Protein AF-A0A7C1ZHB7-F1 (afdb_monomer_lite)

Foldseek 3Di:
DEWEQCVVVCPPPPPDQFWFFDKPDADDPDPDDPDDDKIWTLAIGRPDDPVRTRTTDPPDDDDDPVRVVLLVVLLVVQVVDDDADQVVRRGPVRDDPRSSVRVCVVVPHTDIYDYDYDPDFDDPDPVSVVVVVVVD

Sequence (136 aa):
MVLDNSYAYHKHKMDKILDLVLTKNKPGSQTRDLYQRENEIIRIGRNINKDMADYEFVGIAHFSEYGVQIIREIYNEYKLKHKGIFHDADSFEKASFTDLIQEVVDRGFRVDILEVHKGWFEIHNRNDIGHAERLI

pLDDT: mean 88.03, std 11.44, range [51.72, 98.38]

Secondary structure (DSSP, 8-state):
-EEES-GGG----SSPPP-EEEESSPPPS-S--SSPPP-BEEEEESSS-TTT--EEE-S-----HHHHHHHHHHHHHHHHH--S-BTTBSSGGG--HHHHHHHHHHTT---B-EEE-S------SHHHHHHHHTT-

Radius of gyration: 16.09 Å; chains: 1; bounding box: 42×31×45 Å

Structure (mmCIF, N/CA/C/O backbone):
data_AF-A0A7C1ZHB7-F1
#
_entry.id   AF-A0A7C1ZHB7-F1
#
loop_
_atom_site.group_PDB
_atom_site.id
_atom_site.type_symbol
_atom_site.label_atom_id
_atom_site.label_alt_id
_atom_site.label_comp_id
_atom_site.label_asym_id
_atom_site.label_entity_id
_atom_site.label_seq_id
_atom_site.pdbx_PDB_ins_code
_atom_site.Cartn_x
_atom_site.Cartn_y
_atom_site.Cartn_z
_atom_site.occupancy
_atom_site.B_iso_or_equiv
_atom_site.auth_seq_id
_atom_site.auth_comp_id
_atom_site.auth_asym_id
_atom_site.auth_atom_id
_atom_site.pdbx_PDB_model_num
ATOM 1 N N . MET A 1 1 ? -1.300 6.269 -5.649 1.00 94.44 1 MET A N 1
ATOM 2 C CA . MET A 1 1 ? -0.049 5.617 -5.199 1.00 94.44 1 MET A CA 1
ATOM 3 C C . MET A 1 1 ? 0.809 5.292 -6.401 1.00 94.44 1 MET A C 1
ATOM 5 O O . MET A 1 1 ? 0.248 4.964 -7.437 1.00 94.44 1 MET A O 1
ATOM 9 N N . VAL A 1 2 ? 2.130 5.418 -6.286 1.00 94.56 2 VAL A N 1
ATOM 10 C CA . VAL A 1 2 ? 3.054 5.132 -7.391 1.00 94.56 2 VAL A CA 1
ATOM 11 C C . VAL A 1 2 ? 3.343 3.636 -7.443 1.00 94.56 2 VAL A C 1
ATOM 13 O O . VAL A 1 2 ? 3.778 3.069 -6.439 1.00 94.56 2 VAL A O 1
ATOM 16 N N . LEU A 1 3 ? 3.069 3.008 -8.584 1.00 93.56 3 LEU A N 1
ATOM 17 C CA . LEU A 1 3 ? 3.133 1.558 -8.768 1.00 93.56 3 LEU A CA 1
ATOM 18 C C . LEU A 1 3 ? 4.023 1.194 -9.958 1.00 93.56 3 LEU A C 1
ATOM 20 O O . LEU A 1 3 ? 3.861 1.767 -11.032 1.00 93.56 3 LEU A O 1
ATOM 24 N N . ASP A 1 4 ? 4.921 0.226 -9.785 1.00 90.75 4 ASP A N 1
ATOM 25 C CA . ASP A 1 4 ? 5.819 -0.254 -10.838 1.00 90.75 4 ASP A CA 1
ATOM 26 C C . ASP A 1 4 ? 5.342 -1.586 -11.427 1.00 90.75 4 ASP A C 1
ATOM 28 O O . ASP A 1 4 ? 5.127 -2.563 -10.710 1.00 90.75 4 ASP A O 1
ATOM 32 N N . ASN A 1 5 ? 5.192 -1.637 -12.752 1.00 87.12 5 ASN A N 1
ATOM 33 C CA . ASN A 1 5 ? 4.758 -2.839 -13.482 1.00 87.12 5 ASN A CA 1
ATOM 34 C C . ASN A 1 5 ? 5.927 -3.725 -13.955 1.00 87.12 5 ASN A C 1
ATOM 36 O O . ASN A 1 5 ? 5.728 -4.733 -14.635 1.00 87.12 5 ASN A O 1
ATOM 40 N N . SER A 1 6 ? 7.166 -3.331 -13.660 1.00 81.12 6 SER A N 1
ATOM 41 C CA . SER A 1 6 ? 8.380 -3.978 -14.150 1.00 81.12 6 SER A CA 1
ATOM 42 C C . SER A 1 6 ? 9.003 -4.943 -13.138 1.00 81.12 6 SER A C 1
ATOM 44 O O . SER A 1 6 ? 9.990 -5.610 -13.463 1.00 81.12 6 SER A O 1
ATOM 46 N N . TYR A 1 7 ? 8.384 -5.092 -11.963 1.00 75.94 7 TYR A N 1
ATOM 47 C CA . TYR A 1 7 ? 8.858 -5.940 -10.868 1.00 75.94 7 TYR A CA 1
ATOM 48 C C . TYR A 1 7 ? 9.117 -7.397 -11.275 1.00 75.94 7 TYR A C 1
ATOM 50 O O . TYR A 1 7 ? 10.095 -7.996 -10.828 1.00 75.94 7 TYR A O 1
ATOM 58 N N . ALA A 1 8 ? 8.323 -7.949 -12.200 1.00 65.81 8 ALA A N 1
ATOM 59 C CA . ALA A 1 8 ? 8.522 -9.298 -12.739 1.00 65.81 8 ALA A CA 1
ATOM 60 C C . ALA A 1 8 ? 9.872 -9.473 -13.472 1.00 65.81 8 ALA A C 1
ATOM 62 O O . ALA A 1 8 ? 10.387 -10.585 -13.590 1.00 65.81 8 ALA A O 1
ATOM 63 N N . TYR A 1 9 ? 10.475 -8.380 -13.949 1.00 60.88 9 TYR A N 1
ATOM 64 C CA . TYR A 1 9 ? 11.764 -8.377 -14.645 1.00 60.88 9 TYR A CA 1
ATOM 65 C C . TYR A 1 9 ? 12.950 -8.087 -13.713 1.00 60.88 9 TYR A C 1
ATOM 67 O O . TYR A 1 9 ? 14.105 -8.246 -14.128 1.00 60.88 9 TYR A O 1
ATOM 75 N N . HIS A 1 10 ? 12.707 -7.690 -12.459 1.00 62.12 10 HIS A N 1
ATOM 76 C CA . HIS A 1 10 ? 13.756 -7.485 -11.464 1.00 62.12 10 HIS A CA 1
ATOM 77 C C . HIS A 1 10 ? 14.268 -8.841 -10.948 1.00 62.12 10 HIS A C 1
ATOM 79 O O . HIS A 1 10 ? 13.880 -9.331 -9.895 1.00 62.12 10 HIS A O 1
ATOM 85 N N . LYS A 1 11 ? 15.214 -9.452 -11.679 1.00 52.53 11 LYS A N 1
ATOM 86 C CA . LYS A 1 11 ? 15.946 -10.664 -11.240 1.00 52.53 11 LYS A CA 1
ATOM 87 C C . LYS A 1 11 ? 16.771 -10.457 -9.959 1.00 52.53 11 LYS A C 1
ATOM 89 O O . LYS A 1 11 ? 17.277 -11.417 -9.382 1.00 52.53 11 LYS A O 1
ATOM 94 N N . HIS A 1 12 ? 16.932 -9.213 -9.520 1.00 51.97 12 HIS A N 1
ATOM 95 C CA . HIS A 1 12 ? 17.594 -8.851 -8.276 1.00 51.97 12 HIS A CA 1
ATOM 96 C C . HIS A 1 12 ? 16.528 -8.682 -7.198 1.00 51.97 12 HIS A C 1
ATOM 98 O O . HIS A 1 12 ? 15.934 -7.617 -7.152 1.00 51.97 12 HIS A O 1
ATOM 104 N N . LYS A 1 13 ? 16.261 -9.726 -6.400 1.00 53.66 13 LYS A N 1
ATOM 105 C CA . LYS A 1 13 ? 15.610 -9.709 -5.065 1.00 53.66 13 LYS A CA 1
ATOM 106 C C . LYS A 1 13 ? 15.095 -11.132 -4.765 1.00 53.66 13 LYS A C 1
ATOM 108 O O . LYS A 1 13 ? 13.898 -11.396 -4.822 1.00 53.66 13 LYS A O 1
ATOM 113 N N . MET A 1 14 ? 15.997 -12.071 -4.462 1.00 51.72 14 MET A N 1
ATOM 114 C CA . MET A 1 14 ? 15.569 -13.361 -3.888 1.00 51.72 14 MET A CA 1
ATOM 115 C C . MET A 1 14 ? 15.095 -13.198 -2.430 1.00 51.72 14 MET A C 1
ATOM 117 O O . MET A 1 14 ? 14.251 -13.972 -1.996 1.00 51.72 14 MET A O 1
ATOM 121 N N . ASP A 1 15 ? 15.517 -12.128 -1.734 1.00 56.12 15 ASP A N 1
ATOM 122 C CA . ASP A 1 15 ? 15.328 -12.003 -0.277 1.00 56.12 15 ASP A CA 1
ATOM 123 C C . ASP A 1 15 ? 14.440 -10.830 0.196 1.00 56.12 15 ASP A C 1
ATOM 125 O O . ASP A 1 15 ? 14.209 -10.696 1.397 1.00 56.12 15 ASP A O 1
ATOM 129 N N . LYS A 1 16 ? 13.927 -9.957 -0.691 1.00 72.25 16 LYS A N 1
ATOM 130 C CA . LYS A 1 16 ? 13.013 -8.863 -0.283 1.00 72.25 16 LYS A CA 1
ATOM 131 C C . LYS A 1 16 ? 11.550 -9.286 -0.452 1.00 72.25 16 LYS A C 1
ATOM 133 O O . LYS A 1 16 ? 11.136 -9.727 -1.527 1.00 72.25 16 LYS A O 1
ATOM 138 N N . ILE A 1 17 ? 10.774 -9.120 0.619 1.00 83.62 17 ILE A N 1
ATOM 139 C CA . ILE A 1 17 ? 9.311 -9.216 0.598 1.00 83.62 17 ILE A CA 1
ATOM 140 C C . ILE A 1 17 ? 8.791 -7.959 -0.106 1.00 83.62 17 ILE A C 1
ATOM 142 O O . ILE A 1 17 ? 9.163 -6.854 0.280 1.00 83.62 17 ILE A O 1
ATOM 146 N N . LEU A 1 18 ? 7.997 -8.139 -1.162 1.00 90.12 18 LEU A N 1
ATOM 147 C CA . LEU A 1 18 ? 7.451 -7.042 -1.963 1.00 90.12 18 LEU A CA 1
ATOM 148 C C . LEU A 1 18 ? 6.048 -6.688 -1.477 1.00 90.12 18 LEU A C 1
ATOM 150 O O . LEU A 1 18 ? 5.276 -7.583 -1.136 1.00 90.12 18 LEU A O 1
ATOM 154 N N . ASP A 1 19 ? 5.712 -5.405 -1.529 1.00 94.25 19 ASP A N 1
ATOM 155 C CA . ASP A 1 19 ? 4.333 -4.941 -1.449 1.00 94.25 19 ASP A CA 1
ATOM 156 C C . ASP A 1 19 ? 3.719 -4.992 -2.846 1.00 94.25 19 ASP A C 1
ATOM 158 O O . ASP A 1 19 ? 4.063 -4.209 -3.730 1.00 94.25 19 ASP A O 1
ATOM 162 N N . LEU A 1 20 ? 2.836 -5.955 -3.062 1.00 96.06 20 LEU A N 1
ATOM 163 C CA . LEU A 1 20 ? 2.250 -6.237 -4.363 1.00 96.06 20 LEU A CA 1
ATOM 164 C C . LEU A 1 20 ? 0.847 -5.657 -4.451 1.00 96.06 20 LEU A C 1
ATOM 166 O O . LEU A 1 20 ? 0.165 -5.495 -3.439 1.00 96.06 20 LEU A O 1
ATOM 170 N N . VAL A 1 21 ? 0.410 -5.364 -5.673 1.00 97.19 21 VAL A N 1
ATOM 171 C CA . VAL A 1 21 ? -0.866 -4.694 -5.928 1.00 97.19 21 VAL A CA 1
ATOM 172 C C . VAL A 1 21 ? -1.635 -5.394 -7.038 1.00 97.19 21 VAL A C 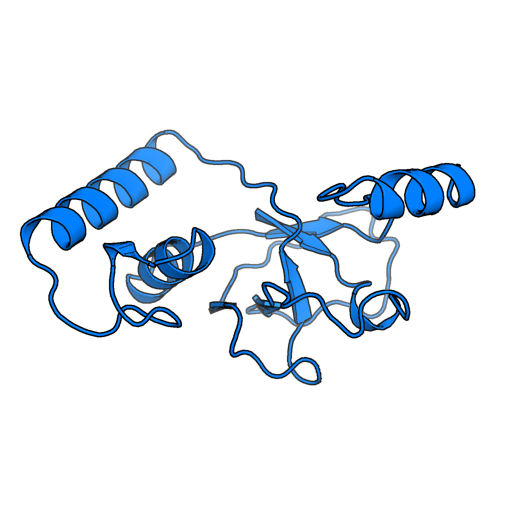1
ATOM 174 O O . VAL A 1 21 ? -1.080 -5.731 -8.083 1.00 97.19 21 VAL A O 1
ATOM 177 N N . LEU A 1 22 ? -2.932 -5.579 -6.814 1.00 97.06 22 LEU A N 1
ATOM 178 C CA . LEU A 1 22 ? -3.925 -5.887 -7.834 1.00 97.06 22 LEU A CA 1
ATOM 179 C 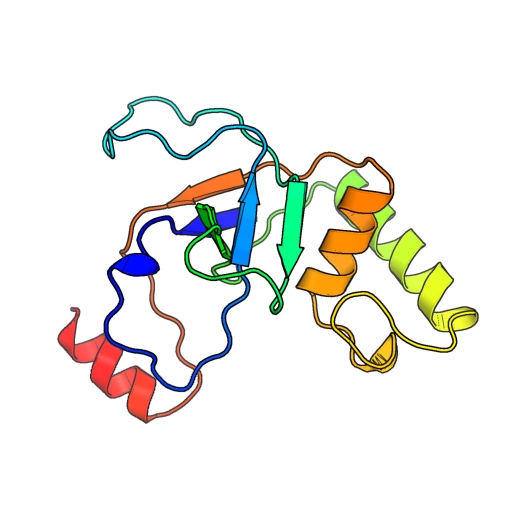C . LEU A 1 22 ? -4.756 -4.638 -8.095 1.00 97.06 22 LEU A C 1
ATOM 181 O O . LEU A 1 22 ? -5.142 -3.920 -7.166 1.00 97.06 22 LEU A O 1
ATOM 185 N N . THR A 1 23 ? -5.080 -4.411 -9.359 1.00 96.56 23 THR A N 1
ATOM 186 C CA . THR A 1 23 ? -5.854 -3.237 -9.777 1.00 96.56 23 THR A CA 1
ATOM 187 C C . THR A 1 23 ? -7.109 -3.642 -10.529 1.00 96.56 23 THR A C 1
ATOM 189 O O . THR A 1 23 ? -7.243 -4.779 -10.986 1.00 96.56 23 THR A O 1
ATOM 192 N N . LYS A 1 24 ? -8.061 -2.715 -10.631 1.00 96.06 24 LYS A N 1
ATOM 193 C CA . LYS A 1 24 ? -9.344 -2.970 -11.292 1.00 96.06 24 LYS A CA 1
ATOM 194 C C . LYS A 1 24 ? -9.186 -3.312 -12.770 1.00 96.06 24 LYS A C 1
ATOM 196 O O . LYS A 1 24 ? -9.842 -4.227 -13.259 1.00 96.06 24 LYS A O 1
ATOM 201 N N . ASN A 1 25 ? -8.322 -2.583 -13.470 1.00 93.12 25 ASN A N 1
ATOM 202 C CA . ASN A 1 25 ? -7.984 -2.837 -14.865 1.00 93.12 25 ASN A CA 1
ATOM 203 C C . ASN A 1 25 ? -6.562 -3.392 -14.953 1.00 93.12 25 ASN A C 1
ATOM 205 O O . ASN A 1 25 ? -5.646 -2.810 -14.384 1.00 93.12 25 ASN A O 1
ATOM 209 N N . LYS A 1 26 ? -6.357 -4.485 -15.693 1.00 90.31 26 LYS A N 1
ATOM 210 C CA . LYS A 1 26 ? -5.020 -5.066 -15.874 1.00 90.31 26 LYS A CA 1
ATOM 211 C C . LYS A 1 26 ? -4.073 -4.103 -16.612 1.00 90.31 26 LYS A C 1
ATOM 213 O O . LYS A 1 26 ? -4.545 -3.362 -17.482 1.00 90.31 26 LYS A O 1
ATOM 218 N N . PRO A 1 27 ? -2.759 -4.130 -16.305 1.00 85.12 27 PRO A N 1
ATOM 219 C CA . PRO A 1 27 ? -1.769 -3.324 -17.007 1.00 85.12 27 PRO A CA 1
ATOM 220 C C . PRO A 1 27 ? -1.849 -3.593 -18.508 1.00 85.12 27 PRO A C 1
ATOM 222 O O . PRO A 1 27 ? -1.998 -4.733 -18.958 1.00 85.12 27 PRO A O 1
ATOM 225 N N . GLY A 1 28 ? -1.780 -2.526 -19.299 1.00 78.38 28 GLY A N 1
ATOM 226 C CA . GLY A 1 28 ? -1.765 -2.668 -20.747 1.00 78.38 28 GLY A CA 1
ATOM 227 C C . GLY A 1 28 ? -0.452 -3.262 -21.241 1.00 78.38 28 GLY A C 1
ATOM 228 O O . GLY A 1 28 ? 0.595 -3.126 -20.619 1.00 78.38 28 GLY A O 1
ATOM 229 N N . SER A 1 29 ? -0.499 -3.878 -22.419 1.00 71.50 29 SER A N 1
ATOM 230 C CA . SER A 1 29 ? 0.693 -4.418 -23.080 1.00 71.50 29 SER A CA 1
ATOM 231 C C . SER A 1 29 ? 1.637 -3.338 -23.629 1.00 71.50 29 SER A C 1
ATOM 233 O O . SER A 1 29 ? 2.774 -3.641 -23.986 1.00 71.50 29 SER A O 1
ATOM 235 N N . GLN A 1 30 ? 1.177 -2.085 -23.718 1.00 69.38 30 GLN A N 1
ATOM 236 C CA . GLN A 1 30 ? 1.935 -0.959 -24.258 1.00 69.38 30 GLN A CA 1
ATOM 237 C C . GLN A 1 30 ? 2.492 -0.100 -23.122 1.00 69.38 30 GLN A C 1
ATOM 239 O O . GLN A 1 30 ? 1.766 0.297 -22.218 1.00 69.38 30 GLN A O 1
ATOM 244 N N . THR A 1 31 ? 3.789 0.201 -23.194 1.00 64.50 31 THR A N 1
ATOM 245 C CA . THR A 1 31 ? 4.539 0.920 -22.148 1.00 64.50 31 THR A CA 1
ATOM 246 C C . THR A 1 31 ? 4.717 2.412 -22.437 1.00 64.50 31 THR A C 1
ATOM 248 O O . THR A 1 31 ? 5.342 3.121 -21.653 1.00 64.50 31 THR A O 1
ATOM 251 N N . ARG A 1 32 ? 4.212 2.901 -23.577 1.00 65.19 32 ARG A N 1
ATOM 252 C CA . ARG A 1 32 ? 4.358 4.291 -24.031 1.00 65.19 32 ARG A CA 1
ATOM 253 C C . ARG A 1 32 ? 3.003 4.872 -24.406 1.00 65.19 32 ARG A C 1
ATOM 255 O O . ARG A 1 32 ? 2.722 5.091 -25.581 1.00 65.19 32 ARG A O 1
ATOM 262 N N . ASP A 1 33 ? 2.186 5.116 -23.393 1.00 68.06 33 ASP A N 1
ATOM 263 C CA . ASP A 1 33 ? 0.944 5.858 -23.561 1.00 68.06 33 ASP A CA 1
ATOM 264 C C . ASP A 1 33 ? 1.180 7.342 -23.287 1.00 68.06 33 ASP A C 1
ATOM 266 O O . ASP A 1 33 ? 1.865 7.721 -22.338 1.00 68.06 33 ASP A O 1
ATOM 270 N N . LEU A 1 34 ? 0.599 8.194 -24.131 1.00 67.19 34 LEU A N 1
ATOM 271 C CA . LEU A 1 34 ? 0.647 9.648 -23.956 1.00 67.19 34 LEU A CA 1
ATOM 272 C C . LEU A 1 34 ? -0.228 10.113 -22.777 1.00 67.19 34 LEU A C 1
ATOM 274 O O . LEU A 1 34 ? -0.032 11.203 -22.247 1.00 67.19 34 LEU A O 1
ATOM 278 N N . TYR A 1 35 ? -1.200 9.286 -22.386 1.00 68.12 35 TYR A N 1
ATOM 279 C CA . TYR A 1 35 ? -2.171 9.575 -21.341 1.00 68.12 35 TYR A CA 1
ATOM 280 C C . TYR A 1 35 ? -2.070 8.545 -20.227 1.00 68.12 35 TYR A C 1
ATOM 282 O O . TYR A 1 35 ? -2.025 7.339 -20.478 1.00 68.12 35 TYR A O 1
ATOM 290 N N . GLN A 1 36 ? -2.099 9.029 -18.990 1.00 71.50 36 GLN A N 1
ATOM 291 C CA . GLN A 1 36 ? -2.227 8.163 -17.834 1.00 71.50 36 GLN A CA 1
ATOM 292 C C . GLN A 1 36 ? -3.631 7.559 -17.812 1.00 71.50 36 GLN A C 1
ATOM 294 O O . GLN A 1 36 ? -4.632 8.274 -17.862 1.00 71.50 36 GLN A O 1
ATOM 299 N N . ARG A 1 37 ? -3.699 6.231 -17.750 1.00 78.56 37 ARG A N 1
ATOM 300 C CA . ARG A 1 37 ? -4.966 5.516 -17.622 1.00 78.56 37 ARG A CA 1
ATOM 301 C C . ARG A 1 37 ? -5.431 5.588 -16.176 1.00 78.56 37 ARG A C 1
ATOM 303 O O . ARG A 1 37 ? -4.692 5.202 -15.273 1.00 78.56 37 ARG A O 1
ATOM 310 N N . GLU A 1 38 ? -6.653 6.069 -15.966 1.00 87.31 38 GLU A N 1
ATOM 311 C CA . GLU A 1 38 ? -7.289 5.978 -14.655 1.00 87.31 38 GLU A CA 1
ATOM 312 C C . GLU A 1 38 ? -7.443 4.513 -14.256 1.00 87.31 38 GLU A C 1
ATOM 314 O O . GLU A 1 38 ? -7.967 3.686 -15.010 1.00 87.31 38 GLU A O 1
ATOM 319 N N . ASN A 1 39 ? -6.979 4.192 -13.057 1.00 94.00 39 ASN A N 1
ATOM 320 C CA . ASN A 1 39 ? -7.097 2.867 -12.490 1.00 94.00 39 ASN A CA 1
ATOM 321 C C . ASN A 1 39 ? -7.001 2.968 -10.967 1.00 94.00 39 ASN A C 1
ATOM 323 O O . ASN A 1 39 ? -6.433 3.921 -10.428 1.00 94.00 39 ASN A O 1
ATOM 327 N N . GLU A 1 40 ? -7.565 1.982 -10.285 1.00 96.50 40 GLU A N 1
ATOM 328 C CA . GLU A 1 40 ? -7.679 1.961 -8.831 1.00 96.50 40 GLU A CA 1
ATOM 329 C C . GLU A 1 40 ? -7.196 0.630 -8.263 1.00 96.50 40 GLU A C 1
ATOM 331 O O . GLU A 1 40 ? -7.267 -0.419 -8.916 1.00 96.50 40 GLU A O 1
ATOM 336 N N . ILE A 1 41 ? -6.687 0.689 -7.037 1.00 97.94 41 ILE A N 1
ATOM 337 C CA . ILE A 1 41 ? -6.258 -0.482 -6.278 1.00 97.94 41 ILE A CA 1
ATOM 338 C C . ILE A 1 41 ? -7.492 -1.265 -5.822 1.00 97.94 41 ILE A C 1
ATOM 340 O O . ILE A 1 41 ? -8.409 -0.690 -5.246 1.00 97.94 41 ILE A O 1
ATOM 344 N N . ILE A 1 42 ? -7.486 -2.583 -6.042 1.00 97.94 42 ILE A N 1
ATOM 345 C CA . ILE A 1 42 ? -8.478 -3.513 -5.469 1.00 97.94 42 ILE A CA 1
ATOM 346 C C . ILE A 1 42 ? -7.899 -4.325 -4.309 1.00 97.94 42 ILE A C 1
ATOM 348 O O . ILE A 1 42 ? -8.634 -4.761 -3.427 1.00 97.94 42 ILE A O 1
ATOM 352 N N . ARG A 1 43 ? -6.581 -4.550 -4.312 1.00 98.00 43 ARG A N 1
ATOM 353 C CA . ARG A 1 43 ? -5.863 -5.234 -3.240 1.00 98.00 43 ARG A CA 1
ATOM 354 C C . ARG A 1 43 ? -4.407 -4.794 -3.229 1.00 98.00 43 ARG A C 1
ATOM 356 O O . ARG A 1 43 ? -3.796 -4.703 -4.290 1.00 98.00 43 ARG A O 1
ATOM 363 N N . ILE A 1 44 ? -3.846 -4.588 -2.052 1.00 98.12 44 ILE A N 1
ATOM 364 C CA . ILE A 1 44 ? -2.440 -4.301 -1.806 1.00 98.12 44 ILE A CA 1
ATOM 365 C C . ILE A 1 44 ? -1.971 -5.079 -0.575 1.00 98.12 44 ILE A C 1
ATOM 367 O O . ILE A 1 44 ? -2.703 -5.205 0.402 1.00 98.12 44 ILE A O 1
ATOM 371 N N . GLY A 1 45 ? -0.767 -5.640 -0.627 1.00 96.75 45 GLY A N 1
ATOM 372 C CA . GLY A 1 45 ? -0.193 -6.358 0.508 1.00 96.75 45 GLY A CA 1
ATOM 373 C C . GLY A 1 45 ? 0.973 -7.260 0.128 1.00 96.75 45 GLY A C 1
ATOM 374 O O . GLY A 1 45 ? 1.347 -7.389 -1.039 1.00 96.75 45 GLY A O 1
ATOM 375 N N . ARG A 1 46 ? 1.535 -7.918 1.136 1.00 94.25 46 ARG A N 1
ATOM 376 C CA . ARG A 1 46 ? 2.719 -8.781 1.030 1.00 94.25 46 ARG A CA 1
ATOM 377 C C . ARG A 1 46 ? 2.355 -10.234 0.725 1.00 94.25 46 ARG A C 1
ATOM 379 O O . ARG A 1 46 ? 3.163 -10.956 0.148 1.00 94.25 46 ARG A O 1
ATOM 386 N N . ASN A 1 47 ? 1.128 -10.651 1.046 1.00 93.69 47 ASN A N 1
ATOM 387 C CA . ASN A 1 47 ? 0.636 -12.016 0.816 1.00 93.69 47 ASN A CA 1
ATOM 388 C C . ASN A 1 47 ? -0.073 -12.214 -0.539 1.00 93.69 47 ASN A C 1
ATOM 390 O O . ASN A 1 47 ? -0.869 -13.141 -0.704 1.00 93.69 47 ASN A O 1
ATOM 394 N N . ILE A 1 48 ? 0.174 -11.351 -1.526 1.00 94.19 48 ILE A N 1
ATOM 395 C CA . ILE A 1 48 ? -0.349 -11.537 -2.887 1.00 94.19 48 ILE A CA 1
ATOM 396 C C . ILE A 1 48 ? 0.601 -12.449 -3.672 1.00 94.19 48 ILE A C 1
ATOM 398 O O . ILE A 1 48 ? 1.821 -12.338 -3.577 1.00 94.19 48 ILE A O 1
ATOM 402 N N . ASN A 1 49 ? 0.049 -13.366 -4.470 1.00 90.81 49 ASN A N 1
ATOM 403 C CA . ASN A 1 49 ? 0.866 -14.195 -5.350 1.00 90.81 49 ASN A CA 1
ATOM 404 C C . ASN A 1 49 ? 1.545 -13.315 -6.419 1.00 90.81 49 ASN A C 1
ATOM 406 O O . ASN A 1 49 ? 0.864 -12.625 -7.179 1.00 90.81 49 ASN A O 1
ATOM 410 N N . LYS A 1 50 ? 2.880 -13.389 -6.502 1.00 88.75 50 LYS A N 1
ATOM 411 C CA . LYS A 1 50 ? 3.712 -12.666 -7.477 1.00 88.75 50 LYS A CA 1
ATOM 412 C C . LYS A 1 50 ? 3.289 -12.893 -8.930 1.00 88.75 50 LYS A C 1
ATOM 414 O O . LYS A 1 50 ? 3.406 -11.959 -9.716 1.00 88.75 50 LYS A O 1
ATOM 419 N N . ASP A 1 51 ? 2.779 -14.079 -9.260 1.00 87.81 51 ASP A N 1
ATOM 420 C CA . ASP A 1 51 ? 2.334 -14.439 -10.614 1.00 87.81 51 ASP A CA 1
ATOM 421 C C . ASP A 1 51 ? 0.958 -13.852 -10.967 1.00 87.81 51 ASP A C 1
ATOM 423 O O . ASP A 1 51 ? 0.563 -13.845 -12.130 1.00 87.81 51 ASP A O 1
ATOM 427 N N . MET A 1 52 ? 0.204 -13.387 -9.965 1.00 89.56 52 MET A N 1
ATOM 428 C CA . MET A 1 52 ? -1.116 -12.776 -10.154 1.00 89.56 52 MET A CA 1
ATOM 429 C C . MET A 1 52 ? -1.104 -11.258 -9.998 1.00 89.56 52 MET A C 1
ATOM 431 O O . MET A 1 52 ? -2.027 -10.603 -10.487 1.00 89.56 52 MET A O 1
ATOM 435 N N . ALA A 1 53 ? -0.119 -10.724 -9.271 1.00 93.50 53 ALA A N 1
ATOM 436 C CA . ALA A 1 53 ? 0.022 -9.300 -9.025 1.00 93.50 53 ALA A CA 1
ATOM 437 C C . ALA A 1 53 ? 0.202 -8.522 -10.335 1.00 93.50 53 ALA A C 1
ATOM 439 O O . ALA A 1 53 ? 0.733 -9.022 -11.324 1.00 93.50 53 ALA A O 1
ATOM 440 N N . ASP A 1 54 ? -0.289 -7.289 -10.330 1.00 94.06 54 ASP A N 1
ATOM 441 C CA . ASP A 1 54 ? -0.199 -6.389 -11.474 1.00 94.06 54 ASP A CA 1
ATOM 442 C C . ASP A 1 54 ? 1.003 -5.448 -11.334 1.00 94.06 54 ASP A C 1
ATOM 444 O O . ASP A 1 54 ? 1.643 -5.102 -12.327 1.00 94.06 54 ASP A O 1
ATOM 448 N N . TYR A 1 55 ? 1.325 -5.055 -10.095 1.00 94.25 55 TYR A N 1
ATOM 449 C CA . TYR A 1 55 ? 2.362 -4.071 -9.791 1.00 94.25 55 TYR A CA 1
ATOM 450 C C . TYR A 1 55 ? 3.057 -4.323 -8.438 1.00 94.25 55 TYR A C 1
ATOM 452 O O . TYR A 1 55 ? 2.521 -5.021 -7.574 1.00 94.25 55 TYR A O 1
ATOM 460 N N . GLU A 1 56 ? 4.209 -3.677 -8.233 1.00 94.06 56 GLU A N 1
ATOM 461 C CA . GLU A 1 56 ? 4.873 -3.447 -6.936 1.00 94.06 56 GLU A CA 1
ATOM 462 C C . GLU A 1 56 ? 4.610 -2.004 -6.471 1.00 94.06 56 GLU A C 1
ATOM 464 O O . GLU A 1 56 ? 4.710 -1.055 -7.254 1.00 94.06 56 GLU A O 1
ATOM 469 N N . PHE A 1 57 ? 4.286 -1.811 -5.193 1.00 95.06 57 PHE A N 1
ATOM 470 C CA . PHE A 1 57 ? 4.251 -0.485 -4.585 1.00 95.06 57 PHE A CA 1
ATOM 471 C C . PHE A 1 57 ? 5.673 0.000 -4.285 1.00 95.06 57 PHE A C 1
ATOM 473 O O . PHE A 1 57 ? 6.419 -0.646 -3.559 1.00 95.06 57 PHE A O 1
ATOM 480 N N . VAL A 1 58 ? 6.030 1.179 -4.800 1.00 93.00 58 VAL A N 1
ATOM 481 C CA . VAL A 1 58 ? 7.418 1.684 -4.759 1.00 93.00 58 VAL A CA 1
ATOM 482 C C . VAL A 1 58 ? 7.743 2.537 -3.524 1.00 93.00 58 VAL A C 1
ATOM 484 O O . VAL A 1 58 ? 8.808 3.145 -3.450 1.00 93.00 58 VAL A O 1
ATOM 487 N N . GLY A 1 59 ? 6.806 2.662 -2.579 1.00 92.31 59 GLY A N 1
ATOM 488 C CA . GLY A 1 59 ? 6.982 3.481 -1.373 1.00 92.31 59 GLY A CA 1
ATOM 489 C C . GLY A 1 59 ? 6.562 4.952 -1.507 1.00 92.31 59 GLY A C 1
ATOM 490 O O . GLY A 1 59 ? 6.705 5.711 -0.552 1.00 92.31 59 GLY A O 1
ATOM 491 N N . ILE A 1 60 ? 6.010 5.378 -2.652 1.00 94.75 60 ILE A N 1
ATOM 492 C CA . ILE A 1 60 ? 5.574 6.770 -2.871 1.00 94.75 60 ILE A CA 1
ATOM 493 C C . ILE A 1 60 ? 4.049 6.856 -2.966 1.00 94.75 60 ILE A C 1
ATOM 495 O O . ILE A 1 60 ? 3.416 6.313 -3.876 1.00 94.75 60 ILE A O 1
ATOM 499 N N . ALA A 1 61 ? 3.443 7.604 -2.048 1.00 96.19 61 ALA A N 1
ATOM 500 C CA . ALA A 1 61 ? 2.014 7.881 -2.035 1.00 96.19 61 ALA A CA 1
ATOM 501 C C . ALA A 1 61 ? 1.750 9.387 -1.927 1.00 96.19 61 ALA A C 1
ATOM 503 O O . ALA A 1 61 ? 2.485 10.116 -1.265 1.00 96.19 61 ALA A O 1
ATOM 504 N N . HIS A 1 62 ? 0.684 9.838 -2.584 1.00 96.00 62 HIS A N 1
ATOM 505 C CA . HIS A 1 62 ? 0.192 11.209 -2.520 1.00 96.00 62 HIS A CA 1
ATOM 506 C C . HIS A 1 62 ? -1.229 11.190 -1.962 1.00 96.00 62 HIS A C 1
ATOM 508 O O . HIS A 1 62 ? -2.040 10.365 -2.386 1.00 96.00 62 HIS A O 1
ATOM 514 N N . PHE A 1 63 ? -1.525 12.110 -1.045 1.00 95.81 63 PHE A N 1
ATOM 515 C CA . PHE A 1 63 ? -2.812 12.198 -0.366 1.00 95.81 63 PHE A CA 1
ATOM 516 C C . PHE A 1 63 ? -3.384 13.605 -0.480 1.00 95.81 63 PHE A C 1
ATOM 518 O O . PHE A 1 63 ? -2.681 14.589 -0.261 1.00 95.81 63 PHE A O 1
ATOM 525 N N . SER A 1 64 ? -4.677 13.689 -0.787 1.00 96.81 64 SER A N 1
ATOM 526 C CA . SER A 1 64 ? -5.444 14.912 -0.568 1.00 96.81 64 SER A CA 1
ATOM 527 C C . SER A 1 64 ? -5.679 15.126 0.929 1.00 96.81 64 SER A C 1
ATOM 529 O O . SER A 1 64 ? -5.544 14.196 1.726 1.00 96.81 64 SER A O 1
ATOM 531 N N . GLU A 1 65 ? -6.096 16.330 1.316 1.00 98.19 65 GLU A N 1
ATOM 532 C CA . GLU A 1 65 ? -6.493 16.623 2.699 1.00 98.19 65 GLU A CA 1
ATOM 533 C C . GLU A 1 65 ? -7.571 15.648 3.205 1.00 98.19 65 GLU A C 1
ATOM 535 O O . GLU A 1 65 ? -7.448 15.088 4.294 1.00 98.19 65 GLU A O 1
ATOM 540 N N . TYR A 1 66 ? -8.565 15.353 2.362 1.00 97.62 66 TYR A N 1
ATOM 541 C CA . TYR A 1 66 ? -9.602 14.367 2.660 1.00 97.62 66 TYR A CA 1
ATOM 542 C C . TYR A 1 66 ? -9.040 12.945 2.819 1.00 97.62 66 TYR A C 1
ATOM 544 O O . TYR A 1 66 ? -9.395 12.238 3.760 1.00 97.62 66 TYR A O 1
ATOM 552 N N . GLY A 1 67 ? -8.107 12.533 1.953 1.00 97.38 67 GLY A N 1
ATOM 553 C CA . GLY A 1 67 ? -7.440 11.234 2.073 1.00 97.38 67 GLY A CA 1
ATOM 554 C C . GLY A 1 67 ? -6.648 11.098 3.378 1.00 97.38 67 GLY A C 1
ATOM 555 O O . GLY A 1 67 ? -6.714 10.063 4.040 1.00 97.38 67 GLY A O 1
ATOM 556 N N . VAL A 1 68 ? -5.955 12.162 3.798 1.00 97.88 68 VAL A N 1
ATOM 557 C CA . VAL A 1 68 ? -5.270 12.201 5.100 1.00 97.88 68 VAL A CA 1
ATOM 558 C C . VAL A 1 68 ? -6.271 12.080 6.248 1.00 97.88 68 VAL A C 1
ATOM 560 O O . VAL A 1 68 ? -6.002 11.357 7.207 1.00 97.88 68 VAL A O 1
ATOM 563 N N . GLN A 1 69 ? -7.419 12.759 6.169 1.00 98.25 69 GLN A N 1
ATOM 564 C CA . GLN A 1 69 ? -8.461 12.657 7.190 1.00 98.25 69 GLN A CA 1
ATOM 565 C C . GLN A 1 69 ? -8.957 11.212 7.346 1.00 98.25 69 GLN A C 1
ATOM 567 O O . GLN A 1 69 ? -8.932 10.696 8.463 1.00 98.25 69 GLN A O 1
ATOM 572 N N . ILE A 1 70 ? -9.309 10.542 6.243 1.00 97.88 70 ILE A N 1
ATOM 573 C CA . ILE A 1 70 ? -9.757 9.138 6.245 1.00 97.88 70 ILE A CA 1
ATOM 574 C C . ILE A 1 70 ? -8.729 8.235 6.939 1.00 97.88 70 ILE A C 1
ATOM 576 O O . ILE A 1 70 ? -9.064 7.490 7.860 1.00 97.88 70 ILE A O 1
ATOM 580 N N . ILE A 1 71 ? -7.458 8.330 6.540 1.00 96.56 71 ILE A N 1
ATOM 581 C CA . ILE A 1 71 ? -6.385 7.488 7.091 1.00 96.56 71 ILE A CA 1
ATOM 582 C C . ILE A 1 71 ? -6.199 7.740 8.589 1.00 96.56 71 ILE A C 1
ATOM 584 O O . ILE A 1 71 ? -6.015 6.797 9.360 1.00 96.56 71 ILE A O 1
ATOM 588 N N . ARG A 1 72 ? -6.270 9.002 9.027 1.00 96.94 72 ARG A N 1
ATOM 589 C CA . ARG A 1 72 ? -6.159 9.359 10.448 1.00 96.94 72 ARG A CA 1
ATOM 590 C C . ARG A 1 72 ? -7.317 8.804 11.269 1.00 96.94 72 ARG A C 1
ATOM 592 O O . ARG A 1 72 ? -7.088 8.353 12.390 1.00 96.94 72 ARG A O 1
ATOM 599 N N . GLU A 1 73 ? -8.537 8.858 10.747 1.00 96.50 73 GLU A N 1
ATOM 600 C CA . GLU A 1 73 ? -9.723 8.323 11.418 1.00 96.50 73 GLU A CA 1
ATOM 601 C C . GLU A 1 73 ? -9.618 6.805 11.591 1.00 96.50 73 GLU A C 1
ATOM 603 O O . GLU A 1 73 ? -9.721 6.323 12.721 1.00 96.50 73 GLU A O 1
ATOM 608 N N . ILE A 1 74 ? -9.293 6.078 10.515 1.00 95.62 74 ILE A N 1
ATOM 609 C CA . ILE A 1 74 ? -9.070 4.625 10.548 1.00 95.62 74 ILE A CA 1
ATOM 610 C C . ILE A 1 74 ? -7.961 4.282 11.547 1.00 95.62 74 ILE A C 1
ATOM 612 O O . ILE A 1 74 ? -8.152 3.452 12.435 1.00 95.62 74 ILE A O 1
ATOM 616 N N . TYR A 1 75 ? -6.816 4.965 11.469 1.00 95.69 75 TYR A N 1
ATOM 617 C CA . TYR A 1 75 ? -5.698 4.713 12.373 1.00 95.69 75 TYR A CA 1
ATOM 618 C C . TYR A 1 75 ? -6.088 4.892 13.848 1.00 95.69 75 TYR A C 1
ATOM 620 O O . TYR A 1 75 ? -5.772 4.047 14.686 1.00 95.69 75 TYR A O 1
ATOM 628 N N . ASN A 1 76 ? -6.788 5.980 14.180 1.00 94.44 76 ASN A N 1
ATOM 629 C CA . ASN A 1 76 ? -7.206 6.255 15.555 1.00 94.44 76 ASN A CA 1
ATOM 630 C C . ASN A 1 76 ? -8.243 5.248 16.067 1.00 94.44 76 ASN A C 1
ATOM 632 O O . ASN A 1 76 ? -8.232 4.914 17.253 1.00 94.44 76 ASN A O 1
ATOM 636 N N . GLU A 1 77 ? -9.124 4.760 15.193 1.00 92.88 77 GLU A N 1
ATOM 637 C CA . GLU A 1 77 ? -10.104 3.732 15.532 1.00 92.88 77 GLU A CA 1
ATOM 638 C C . GLU A 1 77 ? -9.415 2.426 15.949 1.00 92.88 77 GLU A C 1
ATOM 640 O O . GLU A 1 77 ? -9.671 1.915 17.045 1.00 92.88 77 GLU A O 1
ATOM 645 N N . TYR A 1 78 ? -8.492 1.931 15.119 1.00 91.50 78 TYR A N 1
ATOM 646 C CA . TYR A 1 78 ? -7.784 0.677 15.373 1.00 91.50 78 TYR A CA 1
ATOM 647 C C . TYR A 1 78 ? -6.785 0.790 16.527 1.00 91.50 78 TYR A C 1
ATOM 649 O O . TYR A 1 78 ? -6.709 -0.119 17.355 1.00 91.50 78 TYR A O 1
ATOM 657 N N . LYS A 1 79 ? -6.103 1.935 16.673 1.00 88.81 79 LYS A N 1
ATOM 658 C CA . LYS A 1 79 ? -5.162 2.186 17.777 1.00 88.81 79 LYS A CA 1
ATOM 659 C C . LYS A 1 79 ? -5.787 2.003 19.164 1.00 88.81 79 LYS A C 1
ATOM 661 O O . LYS A 1 79 ? -5.089 1.633 20.103 1.00 88.81 79 LYS A O 1
ATOM 666 N N . LEU A 1 80 ? -7.074 2.308 19.319 1.00 79.50 80 LEU A N 1
ATOM 667 C CA . LEU A 1 80 ? -7.749 2.268 20.619 1.00 79.50 80 LEU A CA 1
ATOM 668 C C . LEU A 1 80 ? -8.446 0.935 20.906 1.00 79.50 80 LEU A C 1
ATOM 670 O O . LEU A 1 80 ? -8.723 0.639 22.069 1.00 79.50 80 LEU A O 1
ATOM 674 N N . LYS A 1 81 ? -8.796 0.168 19.869 1.00 74.12 81 LYS A N 1
ATOM 675 C CA . LYS A 1 81 ? -9.804 -0.897 19.982 1.00 74.12 81 LYS A CA 1
ATOM 676 C C . LYS A 1 81 ? -9.355 -2.256 19.465 1.00 74.12 81 LYS A C 1
ATOM 678 O O . LYS A 1 81 ? -9.987 -3.250 19.822 1.00 74.12 81 LYS A O 1
ATOM 683 N N . HIS A 1 82 ? -8.319 -2.324 18.632 1.00 78.38 82 HIS A N 1
ATOM 684 C CA . HIS A 1 82 ? -8.042 -3.554 17.900 1.00 78.38 82 HIS A CA 1
ATOM 685 C C . HIS A 1 82 ? -7.323 -4.606 18.732 1.00 78.38 82 HIS A C 1
ATOM 687 O O . HIS A 1 82 ? -6.385 -4.313 19.471 1.00 78.38 82 HIS A O 1
ATOM 693 N N . LYS A 1 83 ? -7.748 -5.859 18.569 1.00 80.38 83 LYS A N 1
ATOM 694 C CA . LYS A 1 83 ? -7.051 -7.046 19.068 1.00 80.38 83 LYS A CA 1
ATOM 695 C C . LYS A 1 83 ? -7.110 -8.125 17.994 1.00 80.38 83 LYS A C 1
ATOM 697 O O . LYS A 1 83 ? -8.190 -8.441 17.506 1.00 80.38 83 LYS A O 1
ATOM 702 N N . GLY A 1 84 ? -5.963 -8.725 17.695 1.00 89.69 84 GLY A N 1
ATOM 703 C CA . GLY A 1 84 ? -5.833 -9.787 16.697 1.00 89.69 84 GLY A CA 1
ATOM 704 C C . GLY A 1 84 ? -5.241 -9.303 15.377 1.00 89.69 84 GLY A C 1
ATOM 705 O O . GLY A 1 84 ? -4.751 -8.180 15.283 1.00 89.69 84 GLY A O 1
ATOM 706 N N . ILE A 1 85 ? -5.292 -10.184 14.378 1.00 93.25 85 ILE A N 1
ATOM 707 C CA . ILE A 1 85 ? -4.701 -9.995 13.048 1.00 93.25 85 ILE A CA 1
ATOM 708 C C . ILE A 1 85 ? -5.295 -8.753 12.370 1.00 93.25 85 ILE A C 1
ATOM 710 O O . ILE A 1 85 ? -6.483 -8.460 12.514 1.00 93.25 85 ILE A O 1
ATOM 714 N N . PHE A 1 86 ? -4.458 -8.020 11.643 1.00 95.06 86 PHE A N 1
ATOM 715 C CA . PHE A 1 86 ? -4.835 -6.876 10.824 1.00 95.06 86 PHE A CA 1
ATOM 716 C C . PHE A 1 86 ? -4.204 -7.037 9.437 1.00 95.06 86 PHE A C 1
ATOM 718 O O . PHE A 1 86 ? -3.005 -6.821 9.269 1.00 95.06 86 PHE A O 1
ATOM 725 N N . HIS A 1 87 ? -5.014 -7.475 8.470 1.00 95.69 87 HIS A N 1
ATOM 726 C CA . HIS A 1 87 ? -4.580 -7.892 7.130 1.00 95.69 87 HIS A CA 1
ATOM 727 C C . HIS A 1 87 ? -3.397 -8.875 7.164 1.00 95.69 87 HIS A C 1
ATOM 729 O O . HIS A 1 87 ? -3.568 -9.993 7.650 1.00 95.69 87 HIS A O 1
ATOM 735 N N . ASP A 1 88 ? -2.220 -8.489 6.661 1.00 94.56 88 ASP A N 1
ATOM 736 C CA . ASP A 1 88 ? -1.039 -9.353 6.614 1.00 94.56 88 ASP A CA 1
ATOM 737 C C . ASP A 1 88 ? -0.227 -9.321 7.923 1.00 94.56 88 ASP A C 1
ATOM 739 O O . ASP A 1 88 ? 0.757 -10.052 8.056 1.00 94.56 88 ASP A O 1
ATOM 743 N N . ALA A 1 89 ? -0.611 -8.492 8.899 1.00 94.56 89 ALA A N 1
ATOM 744 C CA . ALA A 1 89 ? 0.086 -8.347 10.171 1.00 94.56 89 ALA A CA 1
ATOM 745 C C . ALA A 1 89 ? -0.604 -9.086 11.327 1.00 94.56 89 ALA A C 1
ATOM 747 O O . ALA A 1 89 ? -1.823 -9.056 11.477 1.00 94.56 89 ALA A O 1
ATOM 748 N N . ASP A 1 90 ? 0.193 -9.673 12.229 1.00 93.69 90 ASP A N 1
ATOM 749 C CA . ASP A 1 90 ? -0.317 -10.367 13.426 1.00 93.69 90 ASP A CA 1
ATOM 750 C C . ASP A 1 90 ? -1.101 -9.449 14.381 1.00 93.69 90 ASP A C 1
ATOM 752 O O . ASP A 1 90 ? -1.882 -9.923 15.209 1.00 93.69 90 ASP A O 1
ATOM 756 N N . SER A 1 91 ? -0.838 -8.142 14.319 1.00 93.81 91 SER A N 1
ATOM 757 C CA . SER A 1 91 ? -1.536 -7.119 15.091 1.00 93.81 91 SER A CA 1
ATOM 758 C C . SER A 1 91 ? -1.446 -5.755 14.417 1.00 93.81 91 SER A C 1
ATOM 760 O O . SER A 1 91 ? -0.574 -5.525 13.575 1.00 93.81 91 SER A O 1
ATOM 762 N N . PHE A 1 92 ? -2.313 -4.826 14.824 1.00 94.56 92 PHE A N 1
ATOM 763 C CA . PHE A 1 92 ? -2.302 -3.460 14.298 1.00 94.56 92 PHE A CA 1
ATOM 764 C C . PHE A 1 92 ? -0.986 -2.725 14.603 1.00 94.56 92 PHE A C 1
ATOM 766 O O . PHE A 1 92 ? -0.493 -1.962 13.782 1.00 94.56 92 PHE A O 1
ATOM 773 N N . GLU A 1 93 ? -0.351 -2.991 15.746 1.00 92.25 93 GLU A N 1
ATOM 774 C CA . GLU A 1 93 ? 0.940 -2.388 16.106 1.00 92.25 93 GLU A CA 1
ATOM 775 C C . GLU A 1 93 ? 2.094 -2.852 15.209 1.00 92.25 93 GLU A C 1
ATOM 777 O O . GLU A 1 93 ? 3.111 -2.167 15.113 1.00 92.25 93 GLU A O 1
ATOM 782 N N . LYS A 1 94 ? 1.949 -4.018 14.568 1.00 93.50 94 LYS A N 1
ATOM 783 C CA . LYS A 1 94 ? 2.910 -4.569 13.603 1.00 93.50 94 LYS A CA 1
ATOM 784 C C . LYS A 1 94 ? 2.489 -4.335 12.150 1.00 93.50 94 LYS A C 1
ATOM 786 O O . LYS A 1 94 ? 3.176 -4.811 11.243 1.00 93.50 94 LYS A O 1
ATOM 791 N N . ALA A 1 95 ? 1.365 -3.652 11.932 1.00 95.12 95 ALA A N 1
ATOM 792 C CA . ALA A 1 95 ? 0.849 -3.367 10.607 1.00 95.12 95 ALA A CA 1
ATOM 793 C C . ALA A 1 95 ? 1.833 -2.506 9.818 1.00 95.12 95 ALA A C 1
ATOM 795 O O . ALA A 1 95 ? 2.401 -1.534 10.321 1.00 95.12 95 ALA A O 1
ATOM 796 N N . SER A 1 96 ? 2.031 -2.879 8.561 1.00 95.19 96 SER A N 1
ATOM 797 C CA . SER A 1 96 ? 2.736 -2.049 7.601 1.00 95.1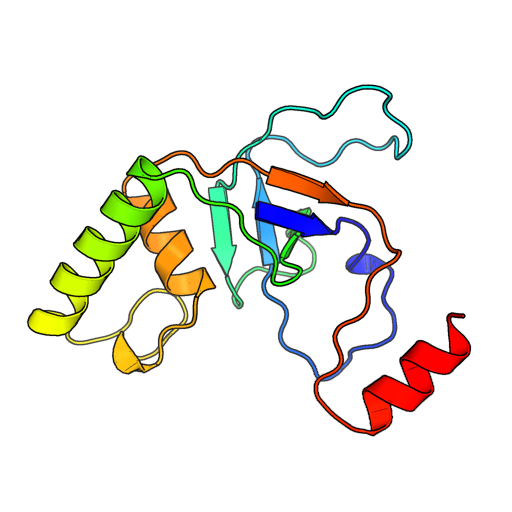9 96 SER A CA 1
ATOM 798 C C . SER A 1 96 ? 1.822 -0.939 7.083 1.00 95.19 96 SER A C 1
ATOM 800 O O . SER A 1 96 ? 0.610 -0.921 7.306 1.00 95.19 96 SER A O 1
ATOM 802 N N . PHE A 1 97 ? 2.406 0.005 6.354 1.00 95.88 97 PHE A N 1
ATOM 803 C CA . PHE A 1 97 ? 1.632 1.044 5.688 1.00 95.88 97 PHE A CA 1
ATOM 804 C C . PHE A 1 97 ? 0.623 0.461 4.685 1.00 95.88 97 PHE A C 1
ATOM 806 O O . PHE A 1 97 ? -0.500 0.949 4.603 1.00 95.88 97 PHE A O 1
ATOM 813 N N . THR A 1 98 ? 0.987 -0.597 3.958 1.00 97.25 98 THR A N 1
ATOM 814 C CA . THR A 1 98 ? 0.104 -1.235 2.974 1.00 97.25 98 THR A CA 1
ATOM 815 C C . THR A 1 98 ? -1.067 -1.965 3.619 1.00 97.25 98 THR A C 1
ATOM 817 O O . THR A 1 98 ? -2.155 -1.923 3.055 1.00 97.25 98 THR A O 1
ATOM 820 N N . ASP A 1 99 ? -0.903 -2.502 4.833 1.00 97.50 99 ASP A N 1
ATOM 821 C CA . ASP A 1 99 ? -2.021 -3.028 5.630 1.00 97.50 99 ASP A CA 1
ATOM 822 C C . ASP A 1 99 ? -3.050 -1.920 5.933 1.00 97.50 99 ASP A C 1
ATOM 824 O O . ASP A 1 99 ? -4.249 -2.111 5.760 1.00 97.50 99 ASP A O 1
ATOM 828 N N . LEU A 1 100 ? -2.599 -0.717 6.312 1.00 97.25 100 LEU A N 1
ATOM 829 C CA . LEU A 1 100 ? -3.503 0.414 6.558 1.00 97.25 100 LEU A CA 1
ATOM 830 C C . LEU A 1 100 ? -4.204 0.894 5.278 1.00 97.25 100 LEU A C 1
ATOM 832 O O . LEU A 1 100 ? -5.371 1.275 5.319 1.00 97.25 100 LEU A O 1
ATOM 836 N N . ILE A 1 101 ? -3.508 0.888 4.140 1.00 98.19 101 ILE A N 1
ATOM 837 C CA . ILE A 1 101 ? -4.124 1.220 2.851 1.00 98.19 101 ILE A CA 1
ATOM 838 C C . ILE A 1 101 ? -5.117 0.140 2.416 1.00 98.19 101 ILE A C 1
ATOM 840 O O . ILE A 1 101 ? -6.153 0.481 1.847 1.00 98.19 101 ILE A O 1
ATOM 844 N N . GLN A 1 102 ? -4.856 -1.137 2.701 1.00 98.38 102 GLN A N 1
ATOM 845 C CA . GLN A 1 102 ? -5.821 -2.194 2.416 1.00 98.38 102 GLN A CA 1
ATOM 846 C C . GLN A 1 102 ? -7.128 -1.961 3.183 1.00 98.38 102 GLN A C 1
ATOM 848 O O . GLN A 1 102 ? -8.189 -2.057 2.579 1.00 98.38 102 GLN A O 1
ATOM 853 N N . GLU A 1 103 ? -7.071 -1.543 4.450 1.00 98.00 103 GLU A N 1
ATOM 854 C CA . GLU A 1 103 ? -8.273 -1.171 5.212 1.00 98.00 103 GLU A CA 1
ATOM 855 C C . GLU A 1 103 ? -9.034 0.006 4.572 1.00 98.00 103 GLU A C 1
ATOM 857 O O . GLU A 1 103 ? -10.263 0.018 4.543 1.00 98.00 103 GLU A O 1
ATOM 862 N N . VAL A 1 104 ? -8.323 1.002 4.025 1.00 98.19 104 VAL A N 1
ATOM 863 C CA . VAL A 1 104 ? -8.941 2.121 3.281 1.00 98.19 104 VAL A CA 1
ATOM 864 C C . VAL A 1 104 ? -9.715 1.597 2.065 1.00 98.19 104 VAL A C 1
ATOM 866 O O . VAL A 1 104 ? -10.855 2.011 1.839 1.00 98.19 104 VAL A O 1
ATOM 869 N N . VAL A 1 105 ? -9.119 0.668 1.313 1.00 98.25 105 VAL A N 1
ATOM 870 C CA . VAL A 1 105 ? -9.745 0.029 0.145 1.00 98.25 105 VAL A CA 1
ATOM 871 C C . VAL A 1 105 ? -10.939 -0.837 0.563 1.00 98.25 105 VAL A C 1
ATOM 873 O O . VAL A 1 105 ? -12.008 -0.720 -0.035 1.00 98.25 105 VAL A O 1
ATOM 876 N N . ASP A 1 106 ? -10.807 -1.639 1.622 1.00 98.06 106 ASP A N 1
ATOM 877 C CA . ASP A 1 106 ? -11.867 -2.522 2.135 1.00 98.06 106 ASP A CA 1
ATOM 878 C C . ASP A 1 106 ? -13.079 -1.730 2.655 1.00 98.06 106 ASP A C 1
ATOM 880 O O . ASP A 1 106 ? -14.221 -2.181 2.539 1.00 98.06 106 ASP A O 1
ATOM 884 N N . ARG A 1 107 ? -12.860 -0.504 3.152 1.00 97.31 107 ARG A N 1
ATOM 885 C CA . ARG A 1 107 ? -13.923 0.451 3.518 1.00 97.31 107 ARG A CA 1
ATOM 886 C C . ARG A 1 107 ? -14.578 1.149 2.319 1.00 97.31 107 ARG A C 1
ATOM 888 O O . ARG A 1 107 ? -15.512 1.928 2.508 1.00 97.31 107 ARG A O 1
ATOM 895 N N . GLY A 1 108 ? -14.128 0.868 1.097 1.00 97.56 108 GLY A N 1
ATOM 896 C CA . GLY A 1 108 ? -14.716 1.366 -0.147 1.00 97.56 108 GLY A CA 1
ATOM 897 C C . GLY A 1 108 ? -14.194 2.727 -0.605 1.00 97.56 108 GLY A C 1
ATOM 898 O O . GLY A 1 108 ? -14.775 3.325 -1.513 1.00 97.56 108 GLY A O 1
ATOM 899 N N . PHE A 1 109 ? -13.114 3.240 -0.009 1.00 98.00 109 PHE A N 1
ATOM 900 C CA . PHE A 1 109 ? -12.487 4.467 -0.491 1.00 98.00 109 PHE A CA 1
ATOM 901 C C . PHE A 1 109 ? -11.593 4.173 -1.698 1.00 98.00 109 PHE A C 1
ATOM 903 O O . PHE A 1 109 ? -10.753 3.274 -1.675 1.00 98.00 109 PHE A O 1
ATOM 910 N N . ARG A 1 110 ? -11.749 4.972 -2.758 1.00 96.75 110 ARG A N 1
ATOM 911 C CA . ARG A 1 110 ? -10.952 4.851 -3.983 1.00 96.75 110 ARG A CA 1
ATOM 912 C C . ARG A 1 110 ? -9.502 5.267 -3.734 1.00 96.75 110 ARG A C 1
ATOM 914 O O . ARG A 1 110 ? -9.239 6.365 -3.242 1.00 96.75 110 ARG A O 1
ATOM 921 N N . VAL A 1 111 ? -8.566 4.408 -4.139 1.00 97.88 111 VAL A N 1
ATOM 922 C CA . VAL A 1 111 ? -7.125 4.688 -4.143 1.00 97.88 111 VAL A CA 1
ATOM 923 C C . VAL A 1 111 ? -6.612 4.574 -5.574 1.00 97.88 111 VAL A C 1
ATOM 925 O O . VAL A 1 111 ? -6.440 3.475 -6.101 1.00 97.88 111 VAL A O 1
ATOM 928 N N . ASP A 1 112 ? -6.375 5.722 -6.205 1.00 96.69 112 ASP A N 1
ATOM 929 C CA . ASP A 1 112 ? -5.883 5.794 -7.581 1.00 96.69 112 ASP A CA 1
ATOM 930 C C . ASP A 1 112 ? -4.405 5.429 -7.698 1.00 96.69 112 ASP A C 1
ATOM 932 O O . ASP A 1 112 ? -3.615 5.607 -6.760 1.00 96.69 112 ASP A O 1
ATOM 936 N N . ILE A 1 113 ? -4.007 4.976 -8.885 1.00 94.62 113 ILE A N 1
ATOM 937 C CA . ILE A 1 113 ? -2.623 4.610 -9.190 1.00 94.62 113 ILE A CA 1
ATOM 938 C C . ILE A 1 113 ? -1.954 5.621 -10.127 1.00 94.62 113 ILE A C 1
ATOM 940 O O . ILE A 1 113 ? -2.573 6.206 -11.016 1.00 94.62 113 ILE A O 1
ATOM 944 N N . LEU A 1 114 ? -0.649 5.781 -9.939 1.00 92.50 114 LEU A N 1
ATOM 945 C CA . LEU A 1 114 ? 0.269 6.396 -10.886 1.00 92.50 114 LEU A CA 1
ATOM 946 C C . LEU A 1 114 ? 1.256 5.317 -11.315 1.00 92.50 114 LEU A C 1
ATOM 948 O O . LEU A 1 114 ? 2.135 4.934 -10.547 1.00 92.50 114 LEU A O 1
ATOM 952 N N . GLU A 1 115 ? 1.061 4.793 -12.518 1.00 90.31 115 GLU A N 1
ATOM 953 C CA . GLU A 1 115 ? 1.924 3.755 -13.070 1.00 90.31 115 GLU A CA 1
ATOM 954 C C . GLU A 1 115 ? 3.282 4.341 -13.474 1.00 90.31 115 GLU A C 1
ATOM 956 O O . GLU A 1 115 ? 3.358 5.375 -14.140 1.00 90.31 115 GLU A O 1
ATOM 961 N N . VAL A 1 116 ? 4.354 3.659 -13.078 1.00 88.12 116 VAL A N 1
ATOM 962 C CA . VAL A 1 116 ? 5.728 3.915 -13.512 1.00 88.12 116 VAL A CA 1
ATOM 963 C C . VAL A 1 116 ? 6.338 2.636 -14.077 1.00 88.12 116 VAL A C 1
ATOM 965 O O . VAL A 1 116 ? 5.873 1.526 -13.810 1.00 88.12 116 VAL A O 1
ATOM 968 N N . HIS A 1 117 ? 7.381 2.796 -14.888 1.00 85.00 117 HIS A N 1
ATOM 969 C CA . HIS A 1 117 ? 8.102 1.681 -15.487 1.00 85.00 117 HIS A CA 1
ATOM 970 C C . HIS A 1 117 ? 9.605 1.880 -15.312 1.00 85.00 117 HIS A C 1
ATOM 972 O O . HIS A 1 117 ? 10.215 2.655 -16.056 1.00 85.00 117 HIS A O 1
ATOM 978 N N . LYS A 1 118 ? 10.211 1.135 -14.379 1.00 82.12 118 LYS A N 1
ATOM 979 C CA . LYS A 1 118 ? 11.647 1.197 -14.058 1.00 82.12 118 LYS A CA 1
ATOM 980 C C . LYS A 1 118 ? 12.087 2.607 -13.625 1.00 82.12 118 LYS A C 1
ATOM 982 O O . LYS A 1 118 ? 11.279 3.498 -13.385 1.00 82.12 118 LYS A O 1
ATOM 987 N N . GLY A 1 119 ? 13.401 2.807 -13.502 1.00 81.31 119 GLY A N 1
ATOM 988 C CA . GLY A 1 119 ? 14.000 4.123 -13.243 1.00 81.31 119 GLY A CA 1
ATOM 989 C C . GLY A 1 119 ? 14.009 4.553 -11.775 1.00 81.31 119 GLY A C 1
ATOM 990 O O . GLY A 1 119 ? 14.370 5.687 -11.482 1.00 81.31 119 GLY A O 1
ATOM 991 N N . TRP A 1 120 ? 13.652 3.657 -10.856 1.00 86.25 120 TRP A N 1
ATOM 992 C CA . TRP A 1 120 ? 13.738 3.877 -9.416 1.00 86.25 120 TRP A CA 1
ATOM 993 C C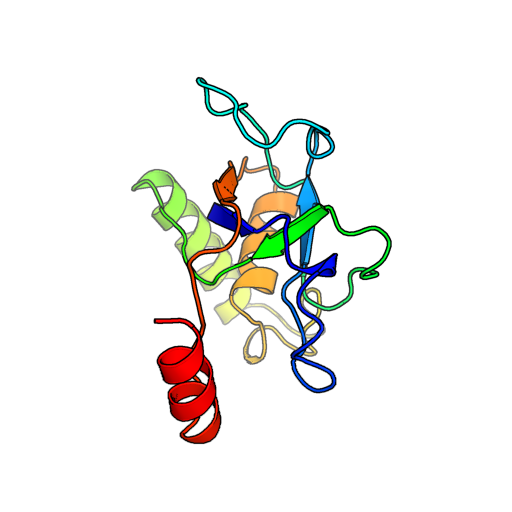 . TRP A 1 120 ? 14.491 2.720 -8.748 1.00 86.25 120 TRP A C 1
ATOM 995 O O . TRP A 1 120 ? 14.581 1.619 -9.296 1.00 86.25 120 TRP A O 1
ATOM 1005 N N . PHE A 1 121 ? 15.063 2.980 -7.572 1.00 84.31 121 PHE A N 1
ATOM 1006 C CA . PHE A 1 121 ? 15.759 1.972 -6.779 1.00 84.31 121 PHE A CA 1
ATOM 1007 C C . PHE A 1 121 ? 15.661 2.309 -5.291 1.00 84.31 121 PHE A C 1
ATOM 1009 O O . PHE A 1 121 ? 15.907 3.447 -4.893 1.00 84.31 121 PHE A O 1
ATOM 1016 N N . GLU A 1 122 ? 15.322 1.322 -4.465 1.00 83.81 122 GLU A N 1
ATOM 1017 C CA . GLU A 1 122 ? 15.219 1.498 -3.016 1.00 83.81 122 GLU A CA 1
ATOM 1018 C C . GLU A 1 122 ? 16.524 1.111 -2.316 1.00 83.81 122 GLU A C 1
ATOM 1020 O O . GLU A 1 122 ? 17.006 -0.018 -2.455 1.00 83.81 122 GLU A O 1
ATOM 1025 N N . ILE A 1 123 ? 17.078 2.036 -1.531 1.00 86.38 123 ILE A N 1
ATOM 1026 C CA . ILE A 1 123 ? 18.323 1.834 -0.786 1.00 86.38 123 ILE A CA 1
ATOM 1027 C C . ILE A 1 123 ? 17.994 1.550 0.681 1.00 86.38 123 ILE A C 1
ATOM 1029 O O . ILE A 1 123 ? 17.693 2.466 1.440 1.00 86.38 123 ILE A O 1
ATOM 1033 N N . HIS A 1 124 ? 18.095 0.285 1.093 1.00 82.88 124 HIS A N 1
ATOM 1034 C CA . HIS A 1 124 ? 17.911 -0.138 2.489 1.00 82.88 124 HIS A CA 1
ATOM 1035 C C . HIS A 1 124 ? 19.228 -0.347 3.228 1.00 82.88 124 HIS A C 1
ATOM 1037 O O . HIS A 1 124 ? 19.295 -0.230 4.450 1.00 82.88 124 HIS A O 1
ATOM 1043 N N . ASN A 1 125 ? 20.282 -0.723 2.507 1.00 83.38 125 ASN A N 1
ATOM 1044 C CA . ASN A 1 125 ? 21.577 -1.049 3.094 1.00 83.38 125 ASN A CA 1
ATOM 1045 C C . ASN A 1 125 ? 22.741 -0.639 2.176 1.00 83.38 125 ASN A C 1
ATOM 1047 O O . ASN A 1 125 ? 22.552 -0.167 1.059 1.00 83.38 125 ASN A O 1
ATOM 1051 N N . ARG A 1 126 ? 23.980 -0.832 2.644 1.00 87.00 126 ARG A N 1
ATOM 1052 C CA . ARG A 1 126 ? 25.178 -0.470 1.866 1.00 87.00 126 ARG A CA 1
ATOM 1053 C C . ARG A 1 126 ? 25.342 -1.268 0.570 1.00 87.00 126 ARG A C 1
ATOM 1055 O O . ARG A 1 12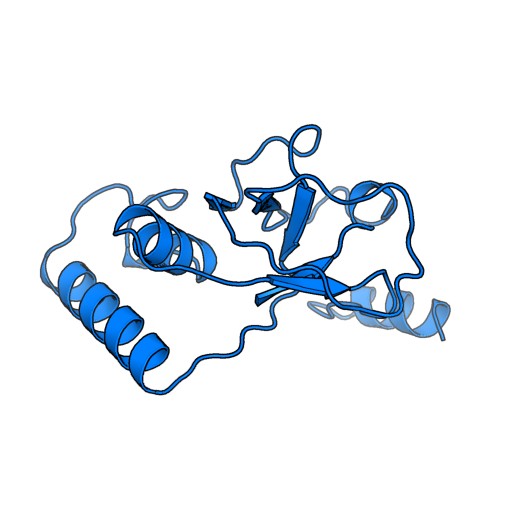6 ? 25.896 -0.728 -0.379 1.00 87.00 126 ARG A O 1
ATOM 1062 N N . ASN A 1 127 ? 24.873 -2.514 0.509 1.00 85.50 127 ASN A N 1
ATOM 1063 C CA . ASN A 1 127 ? 24.945 -3.304 -0.723 1.00 85.50 127 ASN A CA 1
ATOM 1064 C C . ASN A 1 127 ? 24.026 -2.713 -1.799 1.00 85.50 127 ASN A C 1
ATOM 1066 O O . ASN A 1 127 ? 24.409 -2.678 -2.966 1.00 85.50 127 ASN A O 1
ATOM 1070 N N . ASP A 1 128 ? 22.859 -2.191 -1.405 1.00 84.31 128 ASP A N 1
ATOM 1071 C CA . ASP A 1 128 ? 21.927 -1.520 -2.316 1.00 84.31 128 ASP A CA 1
ATOM 1072 C C . ASP A 1 128 ? 22.583 -0.309 -3.017 1.00 84.31 128 ASP A C 1
ATOM 1074 O O . ASP A 1 128 ? 22.334 -0.092 -4.200 1.00 84.31 128 ASP A O 1
ATOM 1078 N N . ILE A 1 129 ? 23.492 0.418 -2.348 1.00 85.62 129 ILE A N 1
ATOM 1079 C CA . ILE A 1 129 ? 24.249 1.536 -2.950 1.00 85.62 129 ILE A CA 1
ATOM 1080 C C . ILE A 1 129 ? 25.092 1.050 -4.134 1.00 85.62 129 ILE A C 1
ATOM 1082 O O . ILE A 1 129 ? 24.977 1.582 -5.234 1.00 85.62 129 ILE A O 1
ATOM 1086 N N . GLY A 1 130 ? 25.889 -0.005 -3.938 1.00 85.88 130 GLY A N 1
ATOM 1087 C CA . GLY A 1 130 ? 26.743 -0.543 -5.002 1.00 85.88 130 GLY A CA 1
ATOM 1088 C C . GLY A 1 130 ? 25.952 -1.137 -6.174 1.00 85.88 130 GLY A C 1
ATOM 1089 O O . GLY A 1 130 ? 26.469 -1.221 -7.287 1.00 85.88 130 GLY A O 1
ATOM 1090 N N . HIS A 1 131 ? 24.701 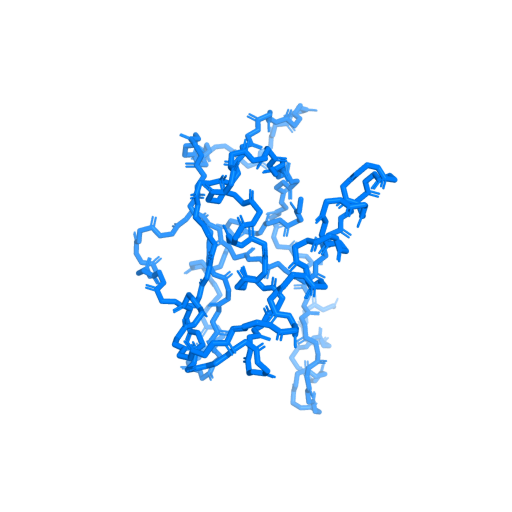-1.553 -5.950 1.00 83.44 131 HIS A N 1
ATOM 1091 C CA . HIS A 1 131 ? 23.789 -1.930 -7.029 1.00 83.44 131 HIS A CA 1
ATOM 1092 C C . HIS A 1 131 ? 23.249 -0.707 -7.774 1.00 83.44 131 HIS A C 1
ATOM 1094 O O . HIS A 1 131 ? 23.256 -0.717 -9.003 1.00 83.44 131 HIS A O 1
ATOM 1100 N N . ALA A 1 132 ? 22.831 0.337 -7.054 1.00 85.19 132 ALA A N 1
ATOM 1101 C CA . ALA A 1 132 ? 22.332 1.577 -7.642 1.00 85.19 132 ALA A CA 1
ATOM 1102 C C . ALA A 1 132 ? 23.395 2.279 -8.505 1.00 85.19 132 ALA A C 1
ATOM 1104 O O . ALA A 1 132 ? 23.096 2.689 -9.621 1.00 85.19 132 ALA A O 1
ATOM 1105 N N . GLU A 1 133 ? 24.649 2.336 -8.047 1.00 86.38 133 GLU A N 1
ATOM 1106 C CA . GLU A 1 133 ? 25.765 2.934 -8.797 1.00 86.38 133 GLU A CA 1
ATOM 1107 C C . GLU A 1 133 ? 26.043 2.241 -10.139 1.00 86.38 133 GLU A C 1
ATOM 1109 O O . GLU A 1 133 ? 26.514 2.885 -11.065 1.00 86.38 133 GLU A O 1
ATOM 1114 N N . ARG A 1 134 ? 25.743 0.942 -10.279 1.00 83.69 134 ARG A N 1
ATOM 1115 C CA . ARG A 1 134 ? 25.913 0.211 -11.552 1.00 83.69 134 ARG A CA 1
ATOM 1116 C C . ARG A 1 134 ? 24.788 0.464 -12.556 1.00 83.69 134 ARG A C 1
ATOM 1118 O O . ARG A 1 134 ? 24.886 0.001 -13.690 1.00 83.69 134 ARG A O 1
ATOM 1125 N N . LEU A 1 135 ? 23.695 1.087 -12.117 1.00 76.50 135 LEU A N 1
ATOM 1126 C CA . LEU A 1 135 ? 22.530 1.402 -12.945 1.00 76.50 135 LEU A CA 1
ATOM 1127 C C . LEU A 1 135 ? 22.586 2.828 -13.523 1.00 76.50 135 LEU A C 1
ATOM 1129 O O . LEU A 1 135 ? 21.739 3.153 -14.356 1.00 76.50 135 LEU A O 1
ATOM 1133 N N . ILE A 1 136 ? 23.548 3.646 -13.076 1.00 69.38 136 ILE A N 1
ATOM 1134 C CA . ILE A 1 136 ? 23.828 5.024 -13.519 1.00 69.38 136 ILE A CA 1
ATOM 1135 C C . ILE A 1 136 ? 25.007 4.999 -14.495 1.00 69.38 136 ILE A C 1
ATOM 1137 O O . ILE A 1 136 ? 24.936 5.734 -15.505 1.00 69.38 136 ILE A O 1
#